Protein AF-A0A642C988-F1 (afdb_monomer)

Structure (mmCIF, N/CA/C/O backbone):
data_AF-A0A642C988-F1
#
_entry.id   AF-A0A642C988-F1
#
loop_
_atom_site.group_PDB
_atom_site.id
_atom_site.type_symbol
_atom_site.label_atom_id
_atom_site.label_alt_id
_ato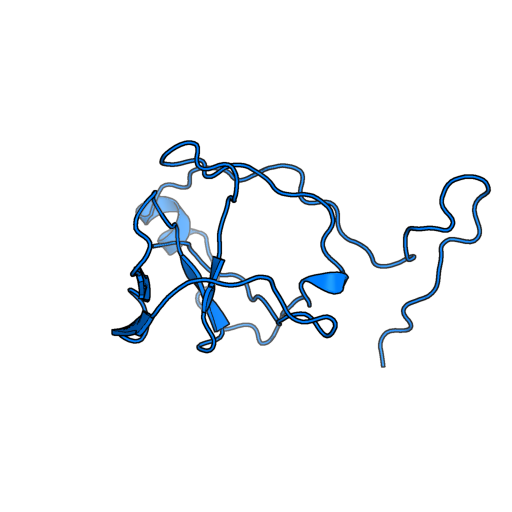m_site.label_comp_id
_atom_site.label_asym_id
_atom_site.label_entity_id
_atom_site.label_seq_id
_atom_site.pdbx_PDB_ins_code
_atom_site.Cartn_x
_atom_site.Cartn_y
_atom_site.Cartn_z
_atom_site.occupancy
_atom_site.B_iso_or_equiv
_atom_site.auth_seq_id
_atom_site.auth_comp_id
_atom_site.auth_asym_id
_atom_site.auth_atom_id
_atom_site.pdbx_PDB_model_num
ATOM 1 N N . ALA A 1 1 ? 21.032 13.113 -0.245 1.00 52.03 1 ALA A N 1
ATOM 2 C CA . ALA A 1 1 ? 20.139 12.299 -1.096 1.00 52.03 1 ALA A CA 1
ATOM 3 C C . ALA A 1 1 ? 20.509 10.826 -0.937 1.00 52.03 1 ALA A C 1
ATOM 5 O O . ALA A 1 1 ? 21.699 10.522 -0.937 1.00 52.03 1 ALA A O 1
ATOM 6 N N . LYS A 1 2 ? 19.531 9.934 -0.731 1.00 59.62 2 LYS A N 1
ATOM 7 C CA . LYS A 1 2 ? 19.749 8.479 -0.613 1.00 59.62 2 LYS A CA 1
ATOM 8 C C . LYS A 1 2 ? 20.091 7.943 -2.013 1.00 59.62 2 LYS A C 1
ATOM 10 O O . LYS A 1 2 ? 19.401 8.271 -2.971 1.00 59.62 2 LYS A O 1
ATOM 15 N N . ARG A 1 3 ? 21.209 7.229 -2.165 1.00 59.84 3 ARG A N 1
ATOM 16 C CA . ARG A 1 3 ? 21.741 6.832 -3.481 1.00 59.84 3 ARG A CA 1
ATOM 17 C C . ARG A 1 3 ? 21.165 5.470 -3.874 1.00 59.84 3 ARG A C 1
ATOM 19 O O . ARG A 1 3 ? 21.728 4.452 -3.480 1.00 59.84 3 ARG A O 1
ATOM 26 N N . ILE A 1 4 ? 20.064 5.472 -4.626 1.00 72.56 4 ILE A N 1
ATOM 27 C CA . ILE A 1 4 ? 19.490 4.263 -5.233 1.00 72.56 4 ILE A CA 1
ATOM 28 C C . ILE A 1 4 ? 20.503 3.755 -6.265 1.00 72.56 4 ILE A C 1
ATOM 30 O O . ILE A 1 4 ? 20.865 4.477 -7.195 1.00 72.56 4 ILE A O 1
ATOM 34 N N . ARG A 1 5 ? 21.058 2.565 -6.034 1.00 81.94 5 ARG A N 1
ATOM 35 C CA . ARG A 1 5 ? 22.029 1.920 -6.925 1.00 81.94 5 ARG A CA 1
ATOM 36 C C . ARG A 1 5 ? 21.664 0.447 -7.069 1.00 81.94 5 ARG A C 1
ATOM 38 O O . ARG A 1 5 ? 21.367 -0.161 -6.037 1.00 81.94 5 ARG A O 1
ATOM 45 N N . PRO A 1 6 ? 21.761 -0.121 -8.279 1.00 85.00 6 PRO A N 1
ATOM 46 C CA . PRO A 1 6 ? 21.615 -1.555 -8.474 1.00 85.00 6 PRO A CA 1
ATOM 47 C C . PRO A 1 6 ? 22.582 -2.344 -7.587 1.00 85.00 6 PRO A C 1
ATOM 49 O O . PRO A 1 6 ? 23.689 -1.879 -7.294 1.00 85.00 6 PRO A O 1
ATOM 52 N N . LEU A 1 7 ? 22.170 -3.538 -7.171 1.00 86.00 7 LEU A N 1
ATOM 53 C CA . LEU A 1 7 ? 23.052 -4.498 -6.521 1.00 86.00 7 LEU A CA 1
ATOM 54 C C . LEU A 1 7 ? 24.122 -4.962 -7.510 1.00 86.00 7 LEU A C 1
ATOM 56 O O . LEU A 1 7 ? 23.817 -5.459 -8.595 1.00 86.00 7 LEU A O 1
ATOM 60 N N . ASP A 1 8 ? 25.381 -4.852 -7.093 1.00 88.44 8 ASP A N 1
ATOM 61 C CA . ASP A 1 8 ? 26.527 -5.410 -7.812 1.00 88.44 8 ASP A CA 1
ATOM 62 C C . ASP A 1 8 ? 26.739 -6.877 -7.412 1.00 88.44 8 ASP A C 1
ATOM 64 O O . ASP A 1 8 ? 27.753 -7.271 -6.841 1.00 88.44 8 ASP A O 1
ATOM 68 N N . VAL A 1 9 ? 25.689 -7.675 -7.614 1.00 87.69 9 VAL A N 1
ATOM 69 C CA . VAL A 1 9 ? 25.675 -9.118 -7.370 1.00 87.69 9 VAL A CA 1
ATOM 70 C C . VAL A 1 9 ? 25.107 -9.786 -8.612 1.00 87.69 9 VAL A C 1
ATOM 72 O O . VAL A 1 9 ? 24.038 -9.417 -9.113 1.00 87.69 9 VAL A O 1
ATOM 75 N N . GLU A 1 10 ? 25.833 -10.768 -9.139 1.00 90.81 10 GLU A N 1
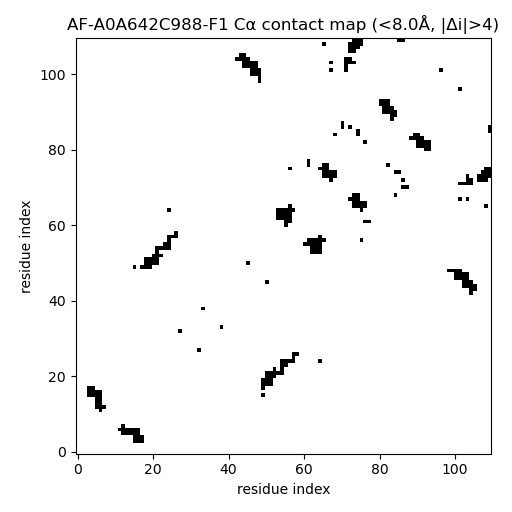ATOM 76 C CA . GLU A 1 10 ? 25.398 -11.520 -10.310 1.00 90.81 10 GLU A CA 1
ATOM 77 C C . GLU A 1 10 ? 24.031 -12.180 -10.054 1.00 90.81 10 GLU A C 1
ATOM 79 O O . GLU A 1 10 ? 23.794 -12.775 -9.007 1.00 90.81 10 GLU A O 1
ATOM 84 N N . GLY A 1 11 ? 23.089 -11.996 -10.984 1.00 87.56 11 GLY A N 1
ATOM 85 C CA . GLY A 1 11 ? 21.701 -12.456 -10.842 1.00 87.56 11 GLY A CA 1
ATOM 86 C C . GLY A 1 11 ? 20.746 -11.513 -10.093 1.00 87.56 11 GLY A C 1
ATOM 87 O O . GLY A 1 11 ? 19.538 -11.687 -10.214 1.0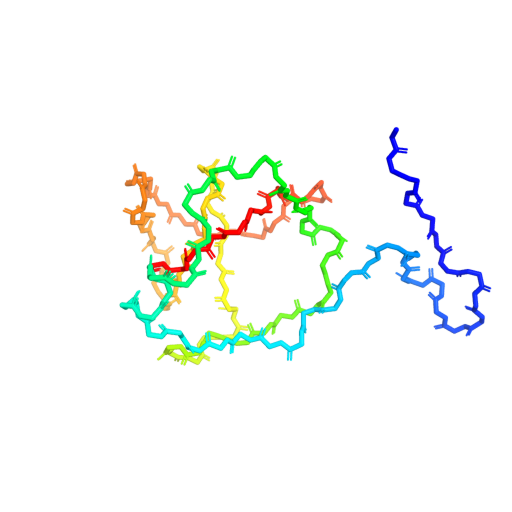0 87.56 11 GLY A O 1
ATOM 88 N N . LEU A 1 12 ? 21.229 -10.475 -9.396 1.00 87.44 12 LEU A N 1
ATOM 89 C CA . LEU A 1 12 ? 20.388 -9.561 -8.593 1.00 87.44 12 LEU A CA 1
ATOM 90 C C . LEU A 1 12 ? 20.386 -8.104 -9.080 1.00 87.44 12 LEU A C 1
ATOM 92 O O . LEU A 1 12 ? 19.901 -7.214 -8.389 1.00 87.44 12 LEU A O 1
ATOM 96 N N . LYS A 1 13 ? 20.854 -7.857 -10.304 1.00 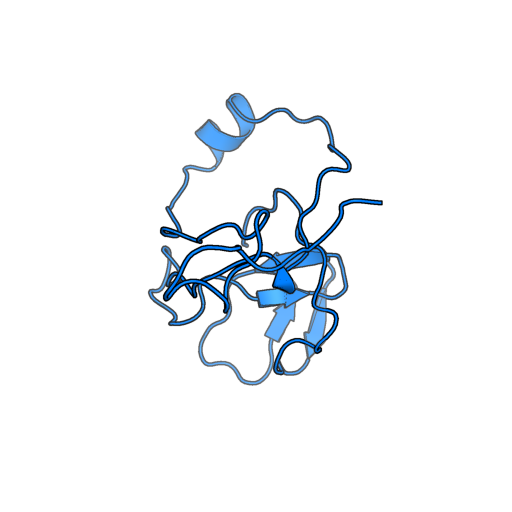88.69 13 LYS A N 1
ATOM 97 C CA . LYS A 1 13 ? 20.989 -6.514 -10.906 1.00 88.69 13 LYS A CA 1
ATOM 98 C C . LYS A 1 13 ? 19.671 -5.726 -11.031 1.00 88.69 13 LYS A C 1
ATOM 100 O O . LYS A 1 13 ? 19.711 -4.525 -11.260 1.00 88.69 13 LYS A O 1
ATOM 105 N N . HIS A 1 14 ? 18.522 -6.396 -10.906 1.00 84.44 14 HIS A N 1
ATOM 106 C CA . HIS A 1 14 ? 17.188 -5.779 -10.937 1.00 84.44 14 HIS A CA 1
ATOM 107 C C . HIS A 1 14 ? 16.775 -5.146 -9.602 1.00 84.44 14 HIS A C 1
ATOM 109 O O . HIS A 1 14 ? 15.809 -4.395 -9.564 1.00 84.44 14 HIS A O 1
ATOM 115 N N . PHE A 1 15 ? 17.489 -5.458 -8.522 1.00 85.44 15 PHE A N 1
ATOM 116 C CA . PHE A 1 15 ? 17.236 -4.929 -7.189 1.00 85.44 15 PHE A CA 1
ATOM 117 C C . PHE A 1 15 ? 18.234 -3.817 -6.884 1.00 85.44 15 PHE A C 1
ATOM 119 O O . PHE A 1 15 ? 19.399 -3.884 -7.287 1.00 85.44 15 PHE A O 1
ATOM 126 N N . ASN A 1 16 ? 17.814 -2.825 -6.111 1.00 87.44 16 ASN A N 1
ATOM 127 C CA . ASN A 1 16 ? 18.696 -1.822 -5.543 1.00 87.44 16 ASN A 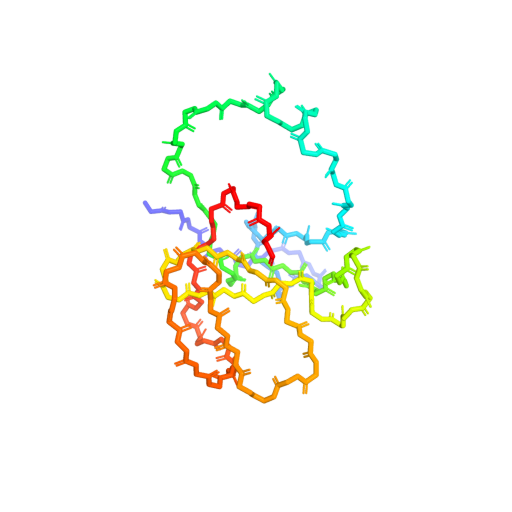CA 1
ATOM 128 C C . ASN A 1 16 ? 19.171 -2.223 -4.147 1.00 87.44 16 ASN A C 1
ATOM 130 O O . ASN A 1 16 ? 18.497 -2.932 -3.404 1.00 87.44 16 ASN A O 1
ATOM 134 N N . VAL A 1 17 ? 20.310 -1.660 -3.739 1.00 82.69 17 VAL A N 1
ATOM 135 C CA . VAL A 1 17 ? 20.864 -1.801 -2.377 1.00 82.69 17 VAL A CA 1
ATOM 136 C C . VAL A 1 17 ? 19.905 -1.372 -1.257 1.00 82.69 17 VAL A C 1
ATOM 138 O O . VAL A 1 17 ? 20.150 -1.679 -0.094 1.00 82.69 17 VAL A O 1
ATOM 141 N N . THR A 1 18 ? 18.859 -0.615 -1.583 1.00 84.94 18 THR A N 1
ATOM 142 C CA . THR A 1 18 ? 17.898 -0.054 -0.628 1.00 84.94 18 THR A CA 1
ATOM 143 C C . THR A 1 18 ? 16.470 -0.527 -0.863 1.00 84.94 18 THR A C 1
ATOM 145 O O . THR A 1 18 ? 15.571 0.071 -0.280 1.00 84.94 18 THR A O 1
ATOM 148 N N . ASP A 1 19 ? 16.245 -1.549 -1.690 1.00 89.62 19 ASP A N 1
ATOM 149 C CA . ASP A 1 19 ? 14.897 -2.090 -1.861 1.00 89.62 19 ASP A CA 1
ATOM 150 C C . ASP A 1 19 ? 14.463 -2.874 -0.614 1.00 89.62 19 ASP A C 1
ATOM 152 O O . ASP A 1 19 ? 15.256 -3.562 0.036 1.00 89.62 19 ASP A O 1
ATOM 156 N N . PHE A 1 20 ? 13.176 -2.793 -0.294 1.00 90.19 20 PHE A N 1
ATOM 157 C CA . PHE A 1 20 ? 12.550 -3.456 0.840 1.00 90.19 20 PHE A CA 1
ATOM 158 C C . PHE A 1 20 ? 11.502 -4.442 0.341 1.00 90.19 20 PHE A C 1
ATOM 160 O O . PHE A 1 20 ? 10.525 -4.079 -0.312 1.00 90.19 20 PHE A O 1
ATOM 167 N N . LYS A 1 21 ? 11.680 -5.716 0.686 1.00 89.94 21 LYS A N 1
ATOM 168 C CA . LYS A 1 21 ? 10.702 -6.753 0.368 1.00 89.94 21 LYS A CA 1
ATOM 169 C C . LYS A 1 21 ? 9.510 -6.674 1.320 1.00 89.94 21 LYS A C 1
ATOM 171 O O . LYS A 1 21 ? 9.670 -6.801 2.533 1.00 89.94 21 LYS A O 1
ATOM 176 N N . LEU A 1 22 ? 8.311 -6.564 0.761 1.00 89.44 22 LEU A N 1
ATOM 177 C CA . LEU A 1 22 ? 7.064 -6.804 1.472 1.00 89.44 22 LEU A CA 1
ATOM 178 C C . LEU A 1 22 ? 6.902 -8.316 1.658 1.00 89.44 22 LEU A C 1
ATOM 180 O O . LEU A 1 22 ? 6.709 -9.064 0.701 1.00 89.44 22 LEU A O 1
ATOM 184 N N . VAL A 1 23 ? 7.036 -8.777 2.901 1.00 90.12 23 VAL A N 1
ATOM 185 C CA . VAL A 1 23 ? 6.956 -10.210 3.242 1.00 90.12 23 VAL A CA 1
ATOM 186 C C . VAL A 1 23 ? 5.541 -10.670 3.588 1.00 90.12 23 VAL A C 1
ATOM 188 O O . VAL A 1 23 ? 5.297 -11.869 3.665 1.00 90.12 23 VAL A O 1
ATOM 191 N N . GLY A 1 24 ? 4.617 -9.734 3.791 1.00 87.75 24 GLY A N 1
ATOM 192 C CA . GLY A 1 24 ? 3.235 -10.020 4.146 1.00 87.75 24 GLY A CA 1
ATOM 193 C C . GLY A 1 24 ? 2.503 -8.777 4.636 1.00 87.75 24 GLY A C 1
ATOM 194 O O . GLY A 1 24 ? 3.109 -7.726 4.852 1.00 87.75 24 GLY A O 1
ATOM 195 N N . ALA A 1 25 ? 1.199 -8.930 4.823 1.00 87.19 25 ALA A N 1
ATOM 196 C CA . ALA A 1 25 ? 0.354 -8.009 5.563 1.00 87.19 25 ALA A CA 1
ATOM 197 C C . ALA A 1 25 ? -0.329 -8.812 6.674 1.00 87.19 25 ALA A C 1
ATOM 199 O O . ALA A 1 25 ? -0.714 -9.963 6.461 1.00 87.19 25 ALA A O 1
ATOM 200 N N . PHE A 1 26 ? -0.423 -8.232 7.868 1.00 87.19 26 PHE A N 1
ATOM 201 C CA . PHE A 1 26 ? -0.845 -8.945 9.070 1.00 87.19 26 PHE A CA 1
ATOM 202 C C . PHE A 1 26 ? -1.958 -8.168 9.770 1.00 87.19 26 PHE A C 1
ATOM 204 O O . PHE A 1 26 ? -1.855 -6.942 9.864 1.00 87.19 26 PHE A O 1
ATOM 211 N N . PRO A 1 27 ? -3.008 -8.850 10.258 1.00 88.38 27 PRO A N 1
ATOM 212 C CA . PRO A 1 27 ? -4.023 -8.197 11.064 1.00 88.38 27 PRO A CA 1
ATOM 213 C C . PRO A 1 27 ? -3.400 -7.756 12.392 1.00 88.38 27 PRO A C 1
ATOM 215 O O . PRO A 1 27 ? -2.590 -8.474 12.983 1.00 88.38 27 PRO A O 1
ATOM 218 N N . VAL A 1 28 ? -3.779 -6.571 12.858 1.00 86.25 28 VAL A N 1
ATOM 219 C CA . VAL A 1 28 ? -3.343 -6.026 14.144 1.00 86.25 28 VAL A CA 1
ATOM 220 C C . VAL A 1 28 ? -4.581 -5.575 14.901 1.00 86.25 28 VAL A C 1
ATOM 222 O O . VAL A 1 28 ? -5.438 -4.896 14.340 1.00 86.25 28 VAL A O 1
ATOM 225 N N . GLU A 1 29 ? -4.677 -5.957 16.170 1.00 89.38 29 GLU A N 1
ATOM 226 C CA . GLU A 1 29 ? -5.734 -5.480 17.056 1.00 89.38 29 GLU A CA 1
ATOM 227 C C . GLU A 1 29 ? -5.553 -3.982 17.338 1.00 89.38 29 GLU A C 1
ATOM 229 O O . GLU A 1 29 ? -4.470 -3.528 17.720 1.00 89.38 29 GLU A O 1
ATOM 234 N N . GLU A 1 30 ? -6.626 -3.214 17.158 1.00 86.25 30 GLU A N 1
ATOM 235 C CA . GLU A 1 30 ? -6.595 -1.756 17.249 1.00 86.25 30 GLU A CA 1
ATOM 236 C C . GLU A 1 30 ? -6.161 -1.249 18.631 1.00 86.25 30 GLU A C 1
ATOM 238 O O . GLU A 1 30 ? -5.324 -0.348 18.715 1.00 86.25 30 GLU A O 1
ATOM 243 N N . GLU A 1 31 ? -6.687 -1.829 19.711 1.00 91.00 31 GLU A N 1
ATOM 244 C CA . GLU A 1 31 ? -6.345 -1.418 21.076 1.00 91.00 31 GLU A CA 1
ATOM 245 C C . GLU A 1 31 ? -4.852 -1.634 21.362 1.00 91.00 31 GLU A C 1
ATOM 247 O O . GLU A 1 31 ? -4.148 -0.697 21.750 1.00 91.00 31 GLU A O 1
ATOM 252 N N . SER A 1 32 ? -4.344 -2.832 21.058 1.00 90.62 32 SER A N 1
ATOM 253 C CA . SER A 1 32 ? -2.924 -3.170 21.175 1.00 90.62 32 SER A CA 1
ATOM 254 C C . SER A 1 32 ? -2.035 -2.234 20.346 1.00 90.62 32 SER A C 1
ATOM 256 O O . SER A 1 32 ? -1.023 -1.739 20.848 1.00 90.62 32 SER A O 1
ATOM 258 N N . TYR A 1 33 ? -2.418 -1.922 19.101 1.00 86.62 33 TYR A N 1
ATOM 259 C CA . TYR A 1 33 ? -1.689 -0.954 18.274 1.00 86.62 33 TYR A CA 1
ATOM 260 C C . TYR A 1 33 ? -1.655 0.432 18.926 1.00 86.62 33 TYR A C 1
ATOM 262 O O . TYR A 1 33 ? -0.592 1.035 19.022 1.00 86.62 33 TYR A O 1
ATOM 270 N N . ASN A 1 34 ? -2.788 0.931 19.417 1.00 86.44 34 ASN A N 1
ATOM 271 C CA . ASN A 1 34 ? -2.893 2.276 19.985 1.00 86.44 34 ASN A CA 1
ATOM 272 C C . ASN A 1 34 ? -2.121 2.452 21.303 1.00 86.44 34 ASN A C 1
ATOM 274 O O . ASN A 1 34 ? -1.681 3.566 21.610 1.00 86.44 34 ASN A O 1
ATOM 278 N N . ILE A 1 35 ? -1.971 1.377 22.082 1.00 91.75 35 ILE A N 1
ATOM 279 C CA . ILE A 1 35 ? -1.202 1.367 23.334 1.00 91.75 35 ILE A CA 1
ATOM 280 C C . ILE A 1 35 ? 0.303 1.254 23.056 1.00 91.75 35 ILE A C 1
ATOM 282 O O . ILE A 1 35 ? 1.097 1.924 23.717 1.00 91.75 35 ILE A O 1
ATOM 286 N N . LEU A 1 36 ? 0.700 0.414 22.094 1.00 90.19 36 LEU A N 1
ATOM 287 C CA . LEU A 1 36 ? 2.107 0.076 21.845 1.00 90.19 36 LEU A CA 1
ATOM 288 C C . LEU A 1 36 ? 2.784 0.974 20.801 1.00 90.19 36 LEU A C 1
ATOM 290 O O . LEU A 1 36 ? 4.009 1.112 20.813 1.00 90.19 36 LEU A O 1
ATOM 294 N N . ALA A 1 37 ? 2.026 1.566 19.877 1.00 85.69 37 ALA A N 1
ATOM 295 C CA . ALA A 1 37 ? 2.580 2.414 18.833 1.00 85.69 37 ALA A CA 1
ATOM 296 C C . ALA A 1 37 ? 2.926 3.808 19.367 1.00 85.69 37 ALA A C 1
ATOM 298 O O . ALA A 1 37 ? 2.143 4.461 20.058 1.00 85.69 37 ALA A O 1
ATOM 299 N N . ASP A 1 38 ? 4.096 4.308 18.967 1.00 84.38 38 ASP A N 1
ATOM 300 C CA . ASP A 1 38 ? 4.477 5.695 19.219 1.00 84.38 38 ASP A CA 1
ATOM 301 C C . ASP A 1 38 ? 3.491 6.647 18.524 1.00 84.38 38 ASP A C 1
ATOM 303 O O . ASP A 1 38 ? 3.351 6.620 17.300 1.00 84.38 38 ASP A O 1
ATOM 307 N N . LYS A 1 39 ? 2.829 7.509 19.300 1.00 78.94 39 LYS A N 1
ATOM 308 C CA . LYS A 1 39 ? 1.870 8.505 18.798 1.00 78.94 39 LYS A CA 1
ATOM 309 C C . LYS A 1 39 ? 2.545 9.674 18.080 1.00 78.94 39 LYS A C 1
ATOM 311 O O . LYS A 1 39 ? 1.859 10.512 17.498 1.00 78.94 39 LYS A O 1
ATOM 316 N N . SER A 1 40 ? 3.877 9.760 18.110 1.00 78.31 40 SER A N 1
ATOM 317 C CA . SER A 1 40 ? 4.603 10.772 17.360 1.00 78.31 40 SER A CA 1
ATOM 318 C C . SER A 1 40 ? 4.424 10.552 15.854 1.00 78.31 40 SER A C 1
ATOM 320 O O . SER A 1 40 ? 4.682 9.478 15.300 1.00 78.31 40 SER A O 1
ATOM 322 N N . HIS A 1 41 ? 3.973 11.599 15.160 1.00 66.50 41 HIS A N 1
ATOM 323 C CA . HIS A 1 41 ? 3.956 11.613 13.704 1.00 66.50 41 HIS A CA 1
ATOM 324 C C . HIS A 1 41 ? 5.397 11.704 13.205 1.00 66.50 41 HIS A C 1
ATOM 326 O O . HIS A 1 41 ? 5.965 12.786 13.037 1.00 66.50 41 HIS A O 1
ATOM 332 N N . THR A 1 42 ? 6.022 10.550 12.982 1.00 72.94 42 THR A N 1
ATOM 333 C CA . THR A 1 42 ? 7.335 10.525 12.344 1.00 72.94 42 THR A CA 1
ATOM 334 C C . THR A 1 42 ? 7.174 10.969 10.890 1.00 72.94 42 THR A C 1
ATOM 336 O O . THR A 1 42 ? 6.310 10.467 10.177 1.00 72.94 42 THR A O 1
ATOM 339 N N . LYS A 1 43 ? 8.044 11.858 10.403 1.00 75.44 43 LYS A N 1
ATOM 340 C CA . LYS A 1 43 ? 8.107 12.211 8.969 1.00 75.44 43 LYS A CA 1
ATOM 341 C C . LYS A 1 43 ? 8.727 11.095 8.109 1.00 75.44 43 LYS A C 1
ATOM 343 O O . LYS A 1 43 ? 9.088 11.334 6.959 1.00 75.44 43 LYS A O 1
ATOM 348 N N . ARG A 1 44 ? 8.912 9.895 8.674 1.00 84.00 44 ARG A N 1
ATOM 349 C CA . ARG A 1 44 ? 9.515 8.756 7.984 1.00 84.00 44 ARG A CA 1
ATOM 350 C C . ARG A 1 44 ? 8.505 8.187 7.000 1.00 84.00 44 ARG A C 1
ATOM 352 O O . ARG A 1 44 ? 7.373 7.882 7.359 1.00 84.00 44 ARG A O 1
ATOM 359 N N . ASN A 1 45 ? 8.950 8.052 5.768 1.00 87.56 45 ASN A N 1
ATOM 360 C CA . ASN A 1 45 ? 8.206 7.457 4.678 1.00 87.56 45 ASN A CA 1
ATOM 361 C C . ASN A 1 45 ? 9.175 6.650 3.813 1.00 87.56 45 ASN A C 1
ATOM 363 O O . ASN A 1 45 ? 10.397 6.792 3.933 1.00 87.56 45 ASN A O 1
ATOM 367 N N . ILE A 1 46 ? 8.605 5.797 2.979 1.00 88.38 46 ILE A N 1
ATOM 368 C CA . ILE A 1 46 ? 9.300 5.065 1.930 1.00 88.38 46 ILE A CA 1
ATOM 369 C C . ILE A 1 46 ? 8.526 5.258 0.631 1.00 88.38 46 ILE A C 1
ATOM 371 O O . ILE A 1 46 ? 7.295 5.307 0.651 1.00 88.38 46 ILE A O 1
ATOM 375 N N . ASN A 1 47 ? 9.233 5.397 -0.487 1.00 90.06 47 ASN A N 1
ATOM 376 C CA . ASN A 1 47 ? 8.575 5.451 -1.782 1.00 90.06 47 ASN A CA 1
ATOM 377 C C . ASN A 1 47 ? 8.216 4.028 -2.234 1.00 90.06 47 ASN A C 1
ATOM 379 O O . ASN A 1 47 ? 9.014 3.106 -2.077 1.00 90.06 47 ASN A O 1
ATOM 383 N N . THR A 1 48 ? 7.033 3.839 -2.814 1.00 89.44 48 THR A N 1
ATOM 384 C CA . THR A 1 48 ? 6.577 2.540 -3.326 1.00 89.44 48 THR A CA 1
ATOM 385 C C . THR A 1 48 ? 7.504 1.923 -4.375 1.00 89.44 48 THR A C 1
ATOM 387 O O . THR A 1 48 ? 7.506 0.705 -4.497 1.00 89.44 48 THR A O 1
ATOM 390 N N . ILE A 1 49 ? 8.324 2.703 -5.092 1.00 90.38 49 ILE A N 1
ATOM 391 C CA . ILE A 1 49 ? 9.331 2.150 -6.021 1.00 90.38 49 ILE A CA 1
ATOM 392 C C . ILE A 1 49 ? 10.465 1.402 -5.306 1.00 90.38 49 ILE A C 1
ATOM 394 O O . ILE A 1 49 ? 11.161 0.613 -5.932 1.00 90.38 49 ILE A O 1
ATOM 398 N N . GLU A 1 50 ? 10.669 1.661 -4.010 1.00 90.69 50 GLU A N 1
ATOM 399 C CA . GLU A 1 50 ? 11.626 0.935 -3.166 1.00 90.69 50 GLU A CA 1
ATOM 400 C C . GLU A 1 50 ? 10.977 -0.306 -2.518 1.00 90.69 50 GLU A C 1
ATOM 402 O O . GLU A 1 50 ? 11.635 -0.996 -1.741 1.00 90.69 50 GLU A O 1
ATOM 407 N N . LEU A 1 51 ? 9.693 -0.590 -2.776 1.00 89.69 51 LEU A N 1
ATOM 408 C CA . LEU A 1 51 ? 8.968 -1.725 -2.202 1.00 89.69 51 LEU A CA 1
ATOM 409 C C . LEU A 1 51 ? 8.807 -2.847 -3.226 1.00 89.69 51 LEU A C 1
ATOM 411 O O . LEU A 1 51 ? 8.366 -2.629 -4.351 1.00 89.69 51 LEU A O 1
ATOM 415 N N . LEU A 1 52 ? 9.112 -4.074 -2.810 1.00 89.94 52 LEU A N 1
ATOM 416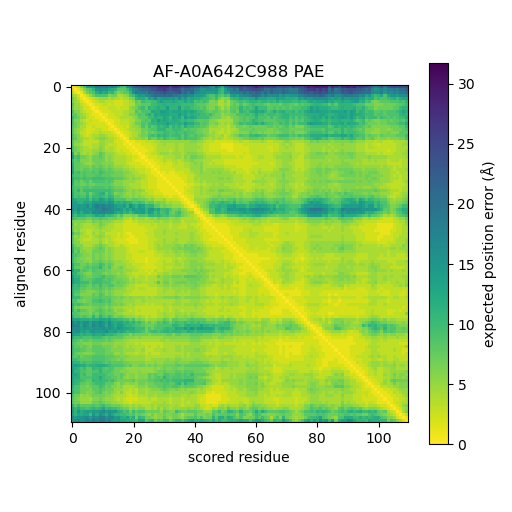 C CA . LEU A 1 52 ? 9.037 -5.252 -3.668 1.00 89.94 52 LEU A CA 1
ATOM 417 C C . LEU A 1 52 ? 8.062 -6.283 -3.120 1.00 89.94 52 LEU A C 1
ATOM 419 O O . LEU A 1 52 ? 8.240 -6.800 -2.017 1.00 89.94 52 LEU A O 1
ATOM 423 N N . GLY A 1 53 ? 7.075 -6.633 -3.939 1.00 88.94 53 GLY A N 1
ATOM 424 C CA . GLY A 1 53 ? 6.028 -7.596 -3.616 1.00 88.94 53 GLY A CA 1
ATOM 425 C C . GLY A 1 53 ? 4.650 -6.948 -3.517 1.00 88.94 53 GLY A C 1
ATOM 426 O O . GLY A 1 53 ? 4.519 -5.735 -3.407 1.00 88.94 53 GLY A O 1
ATOM 427 N N . ALA A 1 54 ? 3.622 -7.788 -3.556 1.00 88.12 54 ALA A N 1
ATOM 428 C CA . ALA A 1 54 ? 2.227 -7.400 -3.401 1.00 88.12 54 ALA A CA 1
ATOM 429 C C . ALA A 1 54 ? 1.591 -8.373 -2.396 1.00 88.12 54 ALA A C 1
ATOM 431 O O . ALA A 1 54 ? 1.125 -9.440 -2.799 1.00 88.12 54 ALA A O 1
ATOM 432 N N . PRO A 1 55 ? 1.676 -8.098 -1.080 1.00 89.81 55 PRO A N 1
ATOM 433 C CA . PRO A 1 55 ? 1.007 -8.937 -0.095 1.00 89.81 55 PRO A CA 1
ATOM 434 C C . PRO A 1 55 ? -0.508 -8.829 -0.283 1.00 89.81 55 PRO A C 1
ATOM 436 O O . PRO A 1 55 ? -0.995 -7.779 -0.690 1.00 89.81 55 PRO A O 1
ATOM 439 N N . THR A 1 56 ? -1.249 -9.883 0.043 1.00 90.88 56 THR A N 1
ATOM 440 C CA . THR A 1 56 ? -2.717 -9.872 0.010 1.00 90.88 56 THR A CA 1
ATOM 441 C C . THR A 1 56 ? -3.293 -9.147 1.223 1.00 90.88 56 THR A C 1
ATOM 443 O O . THR A 1 56 ? -2.672 -9.122 2.287 1.00 90.88 56 THR A O 1
ATOM 446 N N . CYS A 1 57 ? -4.502 -8.600 1.101 1.00 88.94 57 CYS A N 1
ATOM 447 C CA . CYS A 1 57 ? -5.194 -7.974 2.224 1.00 88.94 57 CYS A CA 1
ATOM 448 C C . CYS A 1 57 ? -5.466 -9.016 3.325 1.00 88.94 57 CYS A C 1
ATOM 450 O O . CYS A 1 57 ? -6.129 -10.019 3.049 1.00 88.94 57 CYS A O 1
ATOM 452 N N . PRO A 1 58 ? -5.015 -8.798 4.575 1.00 88.75 58 PRO A N 1
ATOM 453 C CA . PRO A 1 58 ? -5.227 -9.756 5.656 1.00 88.75 58 PRO A CA 1
ATOM 454 C C . PRO A 1 58 ? -6.687 -9.810 6.126 1.00 88.75 58 PRO A C 1
ATOM 456 O O . PRO A 1 58 ? -7.069 -10.773 6.784 1.00 88.75 58 PRO A O 1
ATOM 459 N N . CYS A 1 59 ? -7.497 -8.794 5.805 1.00 85.50 59 CYS A N 1
ATOM 460 C CA . CYS A 1 59 ? -8.891 -8.697 6.239 1.00 85.50 59 CYS A CA 1
ATOM 461 C C . CYS A 1 59 ? -9.857 -9.417 5.289 1.00 85.50 59 CYS A C 1
ATOM 463 O O . CYS A 1 59 ? -10.772 -10.093 5.747 1.00 85.50 59 CYS A O 1
ATOM 465 N N . CYS A 1 60 ? -9.670 -9.269 3.973 1.00 87.62 60 CYS A N 1
ATOM 466 C CA . CYS A 1 60 ? -10.612 -9.774 2.965 1.00 87.62 60 CYS A CA 1
ATOM 467 C C . CYS A 1 60 ? -9.976 -10.651 1.877 1.00 87.62 60 CYS A C 1
ATOM 469 O O . CYS A 1 60 ? -10.690 -11.173 1.028 1.00 87.62 60 CYS A O 1
ATOM 471 N N . GLY A 1 61 ? -8.650 -10.816 1.873 1.00 88.12 61 GLY A N 1
ATOM 472 C CA . GLY A 1 61 ? -7.957 -11.643 0.887 1.00 88.12 61 GLY A CA 1
ATOM 473 C C . GLY A 1 61 ? -7.797 -11.012 -0.498 1.00 88.12 61 GLY A C 1
ATOM 474 O O . GLY A 1 61 ? -7.375 -11.716 -1.412 1.00 88.12 61 GLY A O 1
ATOM 475 N N . ASN A 1 62 ? -8.086 -9.713 -0.674 1.00 88.19 62 ASN A N 1
ATOM 476 C CA . ASN A 1 62 ? -7.810 -9.020 -1.939 1.00 88.19 62 ASN A CA 1
ATOM 477 C C . ASN A 1 62 ? -6.337 -9.225 -2.355 1.00 88.19 62 ASN A C 1
ATOM 479 O O . ASN A 1 62 ? -5.435 -9.173 -1.513 1.00 88.19 62 ASN A O 1
ATOM 483 N N . GLN A 1 63 ? -6.104 -9.450 -3.651 1.00 84.50 63 GLN A N 1
ATOM 484 C CA . GLN A 1 63 ? -4.782 -9.602 -4.258 1.00 84.50 63 GLN A CA 1
ATOM 485 C C . GLN A 1 63 ? -3.841 -8.440 -3.916 1.00 84.50 63 GLN A C 1
ATOM 487 O O . GLN A 1 63 ? -2.645 -8.661 -3.725 1.00 84.50 63 GLN A O 1
ATOM 492 N N . PHE A 1 64 ? -4.373 -7.223 -3.803 1.00 85.06 64 PHE A N 1
ATOM 493 C CA . PHE A 1 64 ? -3.612 -6.060 -3.367 1.00 85.06 64 PHE A CA 1
ATOM 494 C C . PHE A 1 64 ? -3.883 -5.766 -1.893 1.00 85.06 64 PHE A C 1
ATOM 496 O O . PHE A 1 64 ? -5.014 -5.517 -1.478 1.00 85.06 64 PHE A O 1
ATOM 503 N N . GLY A 1 65 ? -2.821 -5.785 -1.089 1.00 83.69 65 GLY A N 1
ATOM 504 C CA . GLY A 1 65 ? -2.898 -5.579 0.356 1.00 83.69 65 GLY A CA 1
ATOM 505 C C . GLY A 1 65 ? -3.292 -4.168 0.761 1.00 83.69 65 GLY A C 1
ATOM 506 O O . GLY A 1 65 ? -3.822 -3.983 1.853 1.00 83.69 65 GLY A O 1
ATOM 507 N N . PHE A 1 66 ? -3.051 -3.188 -0.108 1.00 87.56 66 PHE A N 1
ATOM 508 C CA . PHE A 1 66 ? -3.501 -1.817 0.068 1.00 87.56 66 PHE A CA 1
ATOM 509 C C . PHE A 1 66 ? -3.461 -1.047 -1.252 1.00 87.56 66 PHE A C 1
ATOM 511 O O . PHE A 1 66 ? -2.686 -1.371 -2.154 1.00 87.56 66 PHE A O 1
ATOM 518 N N . VAL A 1 67 ? -4.236 0.033 -1.311 1.00 89.50 67 VAL A N 1
ATOM 519 C CA . VAL A 1 67 ? -4.037 1.126 -2.269 1.00 89.50 67 VAL A CA 1
ATOM 520 C C . VAL A 1 67 ? -3.555 2.370 -1.537 1.00 89.50 67 VAL A C 1
ATOM 522 O O . VAL A 1 67 ? -3.740 2.495 -0.328 1.00 89.50 67 VAL A O 1
ATOM 525 N N . VAL A 1 68 ? -2.939 3.298 -2.266 1.00 89.88 68 VAL A N 1
ATOM 526 C CA . VAL A 1 68 ? -2.459 4.572 -1.721 1.00 89.88 68 VAL A CA 1
ATOM 527 C C . VAL A 1 68 ? -3.339 5.692 -2.263 1.00 89.88 68 VAL A C 1
ATOM 529 O O . VAL A 1 68 ? -3.453 5.857 -3.474 1.00 89.88 68 VAL A O 1
ATOM 532 N N . CYS A 1 69 ? -3.962 6.465 -1.375 1.00 88.75 69 CYS A N 1
ATOM 533 C CA . CYS A 1 69 ? -4.686 7.674 -1.756 1.00 88.75 69 CYS A CA 1
ATOM 534 C C . CYS A 1 69 ? -3.712 8.849 -1.921 1.00 88.75 69 CYS A C 1
ATOM 536 O O . CYS A 1 69 ? -2.700 8.924 -1.227 1.00 88.75 69 CYS A O 1
ATOM 538 N N . GLU A 1 70 ? -4.071 9.851 -2.725 1.00 86.56 70 GLU A N 1
ATOM 539 C CA . GLU A 1 70 ? -3.298 11.100 -2.856 1.00 86.56 70 GLU A CA 1
ATOM 540 C C . GLU A 1 70 ? -3.115 11.869 -1.531 1.00 86.56 70 GLU A C 1
ATOM 542 O O . GLU A 1 70 ? -2.183 12.658 -1.398 1.00 86.56 70 GLU A O 1
ATOM 547 N N . CYS A 1 71 ? -3.949 11.611 -0.514 1.00 86.12 71 CYS A N 1
ATOM 548 C CA . CYS A 1 71 ? -3.752 12.158 0.832 1.00 86.12 71 CYS A CA 1
ATOM 549 C C . CYS A 1 71 ? -2.587 11.500 1.602 1.00 86.12 71 CYS A C 1
ATOM 551 O O . CYS A 1 71 ? -2.253 11.945 2.698 1.00 86.12 71 CYS A O 1
ATOM 553 N N . GLY A 1 72 ? -1.966 10.455 1.043 1.00 83.06 72 GLY A N 1
ATOM 554 C CA . GLY A 1 72 ? -0.816 9.741 1.604 1.00 83.06 72 GLY A CA 1
ATOM 555 C C . GLY A 1 72 ? -1.166 8.587 2.546 1.00 83.06 72 GLY A C 1
ATOM 556 O O . GLY A 1 72 ? -0.257 7.930 3.054 1.00 83.06 72 GLY A O 1
ATOM 557 N N . ASN A 1 73 ? -2.455 8.332 2.785 1.00 86.69 73 ASN A N 1
ATOM 558 C CA . ASN A 1 73 ? -2.918 7.189 3.570 1.00 86.69 73 ASN A CA 1
ATOM 559 C C . ASN A 1 73 ? -3.226 5.984 2.683 1.00 86.69 73 ASN A C 1
ATOM 561 O O . ASN A 1 73 ? -3.492 6.119 1.485 1.00 86.69 73 ASN A O 1
ATOM 565 N N . ILE A 1 74 ? -3.222 4.810 3.309 1.00 89.25 74 ILE A N 1
ATOM 566 C CA . ILE A 1 74 ? -3.569 3.550 2.665 1.00 89.25 74 ILE A CA 1
ATOM 567 C C . ILE A 1 74 ? -4.953 3.079 3.099 1.00 89.25 74 ILE A C 1
ATOM 569 O O . ILE A 1 74 ? -5.398 3.389 4.203 1.00 89.25 74 ILE A O 1
ATOM 573 N N . PHE A 1 75 ? -5.630 2.320 2.249 1.00 89.25 75 PHE A N 1
ATOM 574 C CA . PHE A 1 75 ? -6.903 1.691 2.594 1.00 89.25 75 PHE A CA 1
ATOM 575 C C . PHE A 1 75 ? -7.101 0.398 1.805 1.00 89.25 75 PHE A C 1
ATOM 577 O O . PHE A 1 75 ? -6.399 0.146 0.815 1.00 89.25 75 PHE A O 1
ATOM 584 N N . CYS A 1 76 ? -8.010 -0.449 2.284 1.00 88.44 76 CYS A N 1
ATOM 585 C CA . CYS A 1 76 ? -8.405 -1.656 1.571 1.00 88.44 76 CYS A CA 1
ATOM 586 C C . CYS A 1 76 ? -9.427 -1.318 0.481 1.00 88.44 76 CYS A C 1
ATOM 588 O O . CYS A 1 76 ? -10.265 -0.437 0.646 1.00 88.44 76 CYS A O 1
ATOM 590 N N . VAL A 1 77 ? -9.377 -2.042 -0.634 1.00 84.69 77 VAL A N 1
ATOM 591 C CA . VAL A 1 77 ? -10.359 -1.922 -1.716 1.00 84.69 77 VAL A CA 1
ATOM 592 C C . VAL A 1 77 ? -11.000 -3.280 -1.945 1.00 84.69 77 VAL A C 1
ATOM 594 O O . VAL A 1 77 ? -10.370 -4.313 -1.719 1.00 84.69 77 VAL A O 1
ATOM 597 N N . GLY A 1 78 ? -12.271 -3.284 -2.328 1.00 79.31 78 GLY A N 1
ATOM 598 C CA . GLY A 1 78 ? -12.981 -4.493 -2.744 1.00 79.31 78 GLY A CA 1
ATOM 599 C C . GLY A 1 78 ? -13.003 -4.617 -4.264 1.00 79.31 78 GLY A C 1
ATOM 600 O O . GLY A 1 78 ? -12.117 -4.115 -4.950 1.00 79.31 78 GLY A O 1
ATOM 601 N N . ASP A 1 79 ? -14.072 -5.217 -4.780 1.00 77.00 79 ASP A N 1
ATOM 602 C CA . ASP A 1 79 ? -14.310 -5.372 -6.222 1.00 77.00 79 ASP A CA 1
ATOM 603 C C . ASP A 1 79 ? -15.037 -4.163 -6.844 1.00 77.00 79 ASP A C 1
ATOM 605 O O . ASP A 1 79 ? -15.424 -4.182 -8.012 1.00 77.00 79 ASP A O 1
ATOM 609 N N . ALA A 1 80 ? -15.276 -3.112 -6.055 1.00 82.44 80 ALA A N 1
ATOM 610 C CA . ALA A 1 80 ? -15.968 -1.920 -6.516 1.00 82.44 80 ALA A CA 1
ATOM 611 C C . ALA A 1 80 ? -15.072 -1.098 -7.451 1.00 82.44 80 ALA A C 1
ATOM 613 O O . ALA A 1 80 ? -13.940 -0.756 -7.109 1.00 82.44 80 ALA A O 1
ATOM 614 N N . GLU A 1 81 ? -15.610 -0.716 -8.609 1.00 83.44 81 GLU A N 1
ATOM 615 C CA . GLU A 1 81 ? -14.932 0.186 -9.546 1.00 83.44 81 GLU A CA 1
ATOM 616 C C . GLU A 1 81 ? -14.757 1.590 -8.943 1.00 83.44 81 GLU A C 1
ATOM 618 O O . GLU A 1 81 ? -13.708 2.219 -9.090 1.00 83.44 81 GLU A O 1
ATOM 623 N N . TYR A 1 82 ? -15.766 2.054 -8.201 1.00 89.81 82 TYR A N 1
ATOM 624 C CA . TYR A 1 82 ? -15.779 3.352 -7.536 1.00 89.81 82 TYR A CA 1
ATOM 625 C C . TYR A 1 82 ? -15.513 3.202 -6.039 1.00 89.81 82 TYR A C 1
ATOM 627 O O . TYR A 1 82 ? -16.231 2.485 -5.341 1.00 89.81 82 TYR A O 1
ATOM 635 N N . ASN A 1 83 ? -14.487 3.891 -5.543 1.00 90.06 83 ASN A N 1
ATOM 636 C CA . ASN A 1 83 ? -14.012 3.778 -4.168 1.00 90.06 83 ASN A CA 1
ATOM 637 C C . ASN A 1 83 ? -13.972 5.149 -3.496 1.00 90.06 83 ASN A C 1
ATOM 639 O O . ASN A 1 83 ? -13.67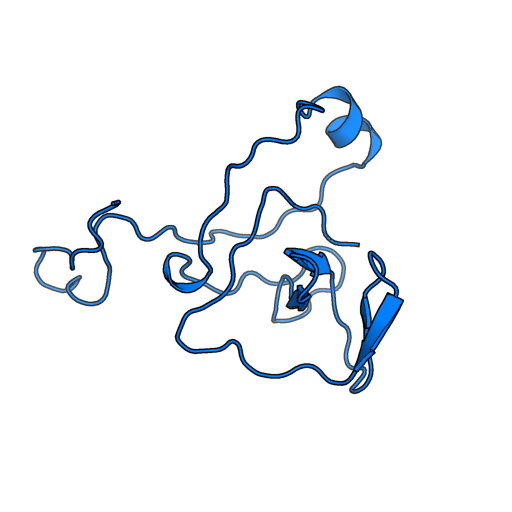0 6.158 -4.133 1.00 90.06 83 ASN A O 1
ATOM 643 N N . LYS A 1 84 ? -14.234 5.167 -2.187 1.00 92.38 84 LYS A N 1
ATOM 644 C CA . LYS A 1 84 ? -14.125 6.351 -1.334 1.00 92.38 84 LYS A CA 1
ATOM 645 C C . LYS A 1 84 ? -12.989 6.162 -0.346 1.00 92.38 84 LYS A C 1
ATOM 647 O O . LYS A 1 84 ? -13.013 5.217 0.436 1.00 92.38 84 LYS A O 1
ATOM 652 N N . CYS A 1 85 ? -12.032 7.082 -0.335 1.00 91.56 85 CYS A N 1
ATOM 653 C CA . CYS A 1 85 ? -10.987 7.094 0.676 1.00 91.56 85 CYS A CA 1
ATOM 654 C C . CYS A 1 85 ? -11.609 7.390 2.054 1.00 91.56 85 CYS A C 1
ATOM 656 O O . CYS A 1 85 ? -12.153 8.484 2.240 1.00 91.56 85 CYS A O 1
ATOM 658 N N . PRO A 1 86 ? -11.500 6.481 3.038 1.00 90.62 86 PR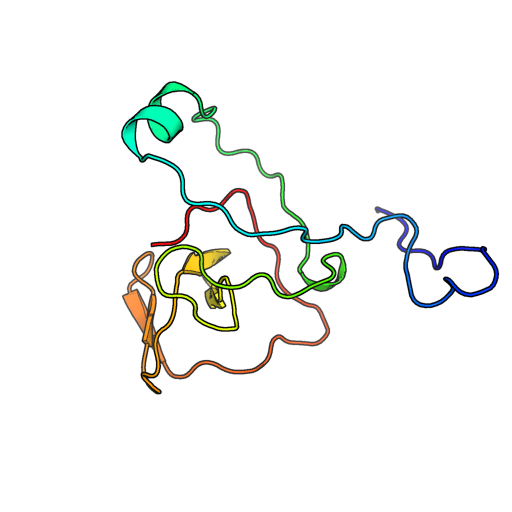O A N 1
ATOM 659 C CA . PRO A 1 86 ? -12.088 6.675 4.367 1.00 90.62 86 PRO A CA 1
ATOM 660 C C . PRO A 1 86 ? -11.425 7.824 5.143 1.00 90.62 86 PRO A C 1
ATOM 662 O O . PRO A 1 86 ? -12.027 8.406 6.039 1.00 90.62 86 PRO A O 1
ATOM 665 N N . TRP A 1 87 ? -10.205 8.205 4.755 1.00 89.56 87 TRP A N 1
ATOM 666 C CA . TRP A 1 87 ? -9.415 9.219 5.449 1.00 89.56 87 TRP A CA 1
ATOM 667 C C . TRP A 1 87 ? -9.741 10.657 5.050 1.00 89.56 87 TRP A C 1
ATOM 669 O O . TRP A 1 87 ? -9.750 11.545 5.898 1.00 89.56 87 TRP A O 1
ATOM 679 N N . CYS A 1 88 ? -9.938 10.914 3.756 1.00 92.75 88 CYS A N 1
ATOM 680 C CA . CYS A 1 88 ? -10.154 12.271 3.237 1.00 92.75 88 CYS A CA 1
ATOM 681 C C . CYS A 1 88 ? -11.467 12.434 2.466 1.00 92.75 88 CYS A C 1
ATOM 683 O O . CYS A 1 88 ? -11.798 13.548 2.071 1.00 92.75 88 CYS A O 1
ATOM 685 N N . GLY A 1 89 ? -12.203 11.345 2.232 1.00 93.62 89 GLY A N 1
ATOM 686 C CA . GLY A 1 89 ? -13.464 11.358 1.500 1.00 93.62 89 GLY A CA 1
ATOM 687 C C . GLY A 1 89 ? -13.329 11.532 -0.011 1.00 93.62 89 GLY A C 1
ATOM 688 O O . GLY A 1 89 ? -14.355 11.705 -0.658 1.00 93.62 89 GLY A O 1
ATOM 689 N N . LEU A 1 90 ? -12.113 11.494 -0.573 1.00 93.31 90 LEU A N 1
ATOM 690 C CA . LEU A 1 90 ? -11.904 11.515 -2.024 1.00 93.31 90 LEU A CA 1
ATOM 691 C C . LEU A 1 90 ? -12.555 10.285 -2.658 1.00 93.31 90 LEU A C 1
ATOM 693 O O . LEU A 1 90 ? -12.333 9.167 -2.194 1.00 93.31 90 LEU A O 1
ATOM 697 N N . GLU A 1 91 ? -13.327 10.495 -3.717 1.00 93.75 91 GLU A N 1
ATOM 698 C CA . GLU A 1 91 ? -14.049 9.441 -4.420 1.00 93.75 91 GLU A CA 1
ATOM 699 C C . GLU A 1 91 ? -13.581 9.347 -5.876 1.00 93.75 91 GLU A C 1
ATOM 701 O O . GLU A 1 91 ? -13.353 10.367 -6.531 1.00 93.75 91 GLU A O 1
ATOM 706 N N . GLY A 1 92 ? -13.421 8.129 -6.390 1.00 91.44 92 GLY A N 1
ATOM 707 C CA . GLY A 1 92 ? -12.940 7.915 -7.750 1.00 91.44 92 GLY A CA 1
ATOM 708 C C . GLY A 1 92 ? -12.677 6.454 -8.091 1.00 91.44 92 GLY A C 1
ATOM 709 O O . GLY A 1 92 ? -12.894 5.549 -7.284 1.00 91.44 92 GLY A O 1
ATOM 710 N N . THR A 1 93 ? -12.194 6.236 -9.309 1.00 90.88 93 THR A N 1
ATOM 711 C CA . THR A 1 93 ? -11.700 4.936 -9.767 1.00 90.88 93 THR A CA 1
ATOM 712 C C . THR A 1 93 ? -10.229 4.770 -9.416 1.00 90.88 93 THR A C 1
ATOM 714 O O . THR A 1 93 ? -9.468 5.739 -9.386 1.00 90.88 93 THR A O 1
ATOM 717 N N . LEU A 1 94 ? -9.810 3.531 -9.186 1.00 87.50 94 LEU A N 1
ATOM 718 C CA . LEU A 1 94 ? -8.413 3.202 -8.919 1.00 87.50 94 LEU A CA 1
ATOM 719 C C . LEU A 1 94 ? -7.677 2.948 -10.235 1.00 87.50 94 LEU A C 1
ATOM 721 O O . LEU A 1 94 ? -8.237 2.382 -11.171 1.00 87.50 94 LEU A O 1
ATOM 725 N N . GLY A 1 95 ? -6.416 3.360 -10.292 1.00 87.00 95 GLY A N 1
ATOM 726 C CA . GLY A 1 95 ? -5.532 3.119 -11.425 1.00 87.00 95 GLY A CA 1
ATOM 727 C C . GLY A 1 95 ? -4.179 2.593 -10.966 1.00 87.00 95 GLY A C 1
ATOM 728 O O . GLY A 1 95 ? -3.888 2.528 -9.769 1.00 87.00 95 GLY A O 1
ATOM 729 N N . GLU A 1 96 ? -3.344 2.228 -11.931 1.00 86.25 96 GLU A N 1
ATOM 730 C CA . GLU A 1 96 ? -1.963 1.842 -11.658 1.00 86.25 96 GLU A CA 1
ATOM 731 C C . GLU A 1 96 ? -1.163 3.015 -11.073 1.00 86.25 96 GLU A C 1
ATOM 733 O O . GLU A 1 96 ? -1.3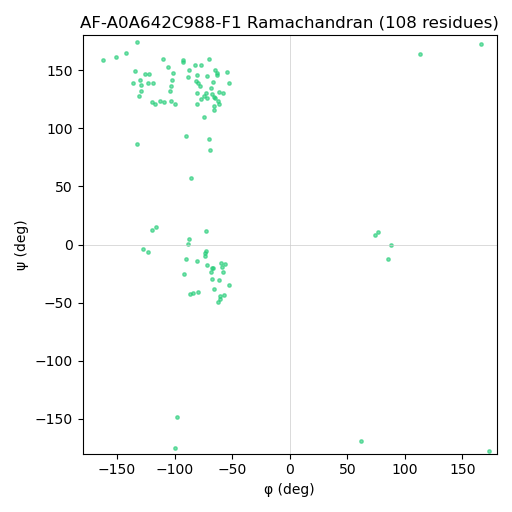89 4.187 -11.393 1.00 86.25 96 GLU A O 1
ATOM 738 N N . GLY A 1 97 ? -0.207 2.694 -10.199 1.00 82.12 97 GLY A N 1
ATOM 739 C CA . GLY A 1 97 ? 0.712 3.684 -9.650 1.00 82.12 97 GLY A CA 1
ATOM 740 C C . GLY A 1 97 ? 1.587 4.304 -10.741 1.00 82.12 97 GLY A C 1
ATOM 741 O O . GLY A 1 97 ? 1.986 3.638 -11.695 1.00 82.12 97 GLY A O 1
ATOM 742 N N . LYS A 1 98 ? 1.920 5.588 -10.587 1.00 86.56 98 LYS A N 1
ATOM 743 C CA . LYS A 1 98 ? 2.832 6.280 -11.506 1.00 86.56 98 LYS A CA 1
ATOM 744 C C . LYS A 1 98 ? 4.269 5.766 -11.358 1.00 86.56 98 LYS A C 1
ATOM 746 O O . LYS A 1 98 ? 4.638 5.230 -10.313 1.00 86.56 98 LYS A O 1
ATOM 751 N N . ALA A 1 99 ? 5.097 5.983 -12.381 1.00 86.19 99 ALA A N 1
ATOM 752 C CA . ALA A 1 99 ? 6.484 5.509 -12.419 1.00 86.19 99 ALA A CA 1
ATOM 753 C C . ALA A 1 99 ? 7.362 6.090 -11.293 1.00 86.19 99 ALA A C 1
ATOM 755 O O . ALA A 1 99 ? 8.283 5.430 -10.823 1.00 86.19 99 ALA A O 1
ATOM 756 N N . GLU A 1 100 ? 7.071 7.309 -10.837 1.00 89.12 100 GLU A N 1
ATOM 757 C CA . GLU A 1 100 ? 7.729 7.959 -9.699 1.00 89.12 100 GLU A CA 1
ATOM 758 C C . GLU A 1 100 ? 7.316 7.393 -8.327 1.00 89.12 100 GLU A C 1
ATOM 760 O O . GLU A 1 100 ? 7.920 7.735 -7.304 1.00 89.12 100 GLU A O 1
ATOM 765 N N . GLY A 1 101 ? 6.291 6.539 -8.302 1.00 88.75 101 GLY A N 1
ATOM 766 C CA . GLY A 1 101 ? 5.688 5.993 -7.097 1.00 88.75 101 GLY A CA 1
ATOM 767 C C . GLY A 1 101 ? 5.065 7.047 -6.187 1.00 88.75 101 GLY A C 1
ATOM 768 O O . GLY A 1 101 ? 4.872 8.209 -6.543 1.00 88.75 101 GLY A O 1
ATOM 769 N N . MET A 1 102 ? 4.717 6.616 -4.981 1.00 88.62 102 MET A N 1
ATOM 770 C CA . MET A 1 102 ? 4.131 7.460 -3.945 1.00 88.62 102 MET A CA 1
ATOM 771 C C . MET A 1 102 ? 4.827 7.194 -2.617 1.00 88.62 102 MET A C 1
ATOM 773 O O . MET A 1 102 ? 5.281 6.084 -2.349 1.00 88.62 102 MET A O 1
ATOM 777 N N . ASN A 1 103 ? 4.912 8.215 -1.768 1.00 88.44 103 ASN A N 1
ATOM 778 C CA . ASN A 1 103 ? 5.438 8.034 -0.422 1.00 88.44 103 ASN A CA 1
ATOM 779 C C . ASN A 1 103 ? 4.347 7.456 0.474 1.00 88.44 103 ASN A C 1
ATOM 781 O O . ASN A 1 103 ? 3.314 8.090 0.680 1.00 88.44 103 ASN A O 1
ATOM 785 N N . VAL A 1 104 ? 4.618 6.290 1.050 1.00 86.56 104 VAL A N 1
ATOM 786 C CA . VAL A 1 104 ? 3.790 5.694 2.096 1.00 86.56 104 VAL A CA 1
ATOM 787 C C . VAL A 1 104 ? 4.467 5.889 3.445 1.00 86.56 104 VAL A C 1
ATOM 789 O O . VAL A 1 104 ? 5.688 5.764 3.589 1.00 86.56 104 VAL A O 1
ATOM 792 N N . ASN A 1 105 ? 3.674 6.260 4.442 1.00 83.69 105 ASN A N 1
ATOM 793 C CA . ASN A 1 105 ? 4.126 6.393 5.820 1.00 83.69 105 ASN A CA 1
ATOM 794 C C . ASN A 1 105 ? 3.721 5.146 6.625 1.00 83.69 105 ASN A C 1
ATOM 796 O O . ASN A 1 105 ? 3.211 4.168 6.077 1.00 83.69 105 ASN A O 1
ATOM 800 N N . ARG A 1 106 ? 3.972 5.166 7.936 1.00 79.19 106 ARG A N 1
ATOM 801 C CA . ARG A 1 106 ? 3.438 4.155 8.853 1.00 79.19 106 ARG A CA 1
ATOM 802 C C . ARG A 1 106 ? 1.919 4.345 8.977 1.00 79.19 106 ARG A C 1
ATOM 804 O O . ARG A 1 106 ? 1.454 4.969 9.927 1.00 79.19 106 ARG A O 1
ATOM 811 N N . ALA A 1 107 ? 1.182 3.828 8.000 1.00 72.56 107 ALA A N 1
ATOM 812 C CA . ALA A 1 107 ? -0.263 3.958 7.900 1.00 72.56 107 ALA A CA 1
ATOM 813 C C . ALA A 1 107 ? -0.962 2.667 8.345 1.00 72.56 107 ALA A C 1
ATOM 815 O O . ALA A 1 107 ? -0.506 1.560 8.054 1.00 72.56 107 ALA A O 1
ATOM 816 N N . ARG A 1 108 ? -2.086 2.830 9.045 1.00 75.06 108 ARG A N 1
ATOM 817 C CA . ARG A 1 108 ? -3.093 1.780 9.213 1.00 75.06 108 ARG A CA 1
ATOM 818 C C . ARG A 1 108 ? -3.959 1.778 7.951 1.00 75.06 108 ARG A C 1
ATOM 820 O O . ARG A 1 108 ? -4.234 2.851 7.425 1.00 75.06 108 ARG A O 1
ATOM 827 N N . GLY A 1 109 ? -4.351 0.607 7.462 1.00 70.88 109 GLY A N 1
ATOM 828 C CA . GLY A 1 109 ? -5.433 0.514 6.483 1.00 70.88 109 GLY A CA 1
ATOM 829 C C . GLY A 1 109 ? -6.774 0.589 7.202 1.00 70.88 109 GLY A C 1
ATOM 830 O O . GLY A 1 109 ? -6.954 -0.118 8.193 1.00 70.88 109 GLY A O 1
ATOM 831 N N . GLU A 1 110 ? -7.667 1.449 6.724 1.00 62.19 110 GLU A N 1
ATOM 832 C CA . GLU A 1 110 ? -9.111 1.379 7.008 1.00 62.19 110 GLU A CA 1
ATOM 833 C C . GLU A 1 110 ? -9.824 0.637 5.872 1.00 62.19 110 GLU A C 1
ATOM 835 O O . GLU A 1 110 ? -9.305 0.676 4.725 1.00 62.19 110 GLU A O 1
#

Radius of gyration: 15.7 Å; Cα contacts (8 Å, |Δi|>4): 153; chains: 1; bounding box: 42×25×36 Å

InterPro domains:
  IPR028274 TerY-C metal binding domain [PF15616] (14-109)

pLDDT: mean 85.49, std 7.23, range [52.03, 93.75]

Mean predicted aligned error: 6.01 Å

Sequence (110 aa):
AKRIRPLDVEGLKHFNVTDFKLVGAFPVEEESYNILADKSHTKRNINTIELLGAPTCPCCGNQFGFVVCECGNIFCVGDAEYNKCPWCGLEGTLGEGKAEGMNVNRARGE

Organism: Bacteroides ovatus (NCBI:txid28116)

Secondary structure (DSSP, 8-state):
-----B--STT-TTSBTT-EE--------HHHHHHHS--S----EEEGGGEE--PPPTTT--SSS-EE-TTS-EE---S-SEEE-TTT--EEE--PPPTT--EEESPPP-

Solvent-accessible surface area (backbone atoms only — not comparable to full-atom values): 7133 Å² total; per-residue (Å²): 132,88,82,85,41,62,32,97,44,94,95,42,57,92,40,41,77,73,54,42,74,53,88,63,53,76,82,74,60,67,67,62,46,68,73,71,49,77,85,69,85,66,91,61,62,47,48,49,76,39,49,41,73,70,31,38,19,64,88,77,60,35,71,56,44,56,46,77,45,95,88,43,46,37,27,64,68,77,93,60,68,68,46,66,42,92,87,80,64,55,69,46,68,84,76,82,78,58,93,86,41,50,61,41,50,96,59,72,69,94

Foldseek 3Di:
DDDFAADPDPPRRVATPQADEDPADDDDDPVVCVVPPDPDPDPDWDFCVSYDDAHACHPPRHSHNWDADPVQATADDDPDQWDADPPPRDIHGDDDADPRGGIHDPHDYD